Protein AF-A0A528IQL0-F1 (afdb_monomer)

Structure (mmCIF, N/CA/C/O backbone):
data_AF-A0A528IQL0-F1
#
_entry.id   AF-A0A528IQL0-F1
#
loop_
_atom_site.group_PDB
_atom_site.id
_atom_site.type_symbol
_atom_site.label_atom_id
_atom_site.label_alt_id
_atom_site.label_comp_id
_atom_site.label_asym_id
_atom_site.label_entity_id
_atom_site.label_seq_id
_atom_site.pdbx_PDB_ins_code
_atom_site.Cartn_x
_atom_site.Cartn_y
_atom_site.Cartn_z
_atom_site.occupancy
_atom_site.B_iso_or_equiv
_atom_site.auth_seq_id
_atom_site.auth_comp_id
_atom_site.auth_asym_id
_atom_site.auth_atom_id
_atom_site.pdbx_PDB_model_num
ATOM 1 N N . LEU A 1 1 ? -5.156 -0.452 14.647 1.00 95.81 1 LEU A N 1
ATOM 2 C CA . LEU A 1 1 ? -4.028 0.373 14.144 1.00 95.81 1 LEU A CA 1
ATOM 3 C C . LEU A 1 1 ? -3.828 0.077 12.663 1.00 95.81 1 LEU A C 1
ATOM 5 O O . LEU A 1 1 ? -3.901 -1.085 12.288 1.00 95.81 1 LEU A O 1
ATOM 9 N N . TRP A 1 2 ? -3.567 1.098 11.850 1.00 96.25 2 TRP A N 1
ATOM 10 C CA . TRP A 1 2 ? -3.195 0.940 10.442 1.00 96.25 2 TRP A CA 1
ATOM 11 C C . TRP A 1 2 ? -1.693 1.155 10.268 1.00 96.25 2 TRP A C 1
ATOM 13 O O . TRP A 1 2 ? -1.143 2.095 10.840 1.00 96.25 2 TRP A O 1
ATOM 23 N N . VAL A 1 3 ? -1.037 0.286 9.500 1.00 96.75 3 VAL A N 1
ATOM 24 C CA . VAL A 1 3 ? 0.402 0.363 9.217 1.00 96.75 3 VAL A CA 1
ATOM 25 C C . VAL A 1 3 ? 0.614 0.341 7.710 1.00 96.75 3 VAL A C 1
ATOM 27 O O . VAL A 1 3 ? 0.219 -0.613 7.044 1.00 96.75 3 VAL A O 1
ATOM 30 N N . ALA A 1 4 ? 1.232 1.393 7.189 1.00 97.75 4 ALA A N 1
ATOM 31 C CA . ALA A 1 4 ? 1.700 1.480 5.813 1.00 97.75 4 ALA A CA 1
ATOM 32 C C . ALA A 1 4 ? 3.191 1.107 5.784 1.00 97.75 4 ALA A C 1
ATOM 34 O O . ALA A 1 4 ? 3.913 1.458 6.722 1.00 97.75 4 ALA A O 1
ATOM 35 N N . THR A 1 5 ? 3.628 0.341 4.785 1.00 97.38 5 THR A N 1
ATOM 36 C CA . THR A 1 5 ? 5.005 -0.166 4.718 1.00 97.38 5 THR A CA 1
ATOM 37 C C . THR A 1 5 ? 5.764 0.369 3.506 1.00 97.38 5 THR A C 1
ATOM 39 O O . THR A 1 5 ? 5.183 0.555 2.437 1.00 97.38 5 THR A O 1
ATOM 42 N N . ASP A 1 6 ? 7.061 0.572 3.722 1.00 95.94 6 ASP A N 1
ATOM 43 C CA . ASP A 1 6 ? 8.105 0.830 2.731 1.00 95.94 6 ASP A CA 1
ATOM 44 C C . ASP A 1 6 ? 9.275 -0.112 3.066 1.00 95.94 6 ASP A C 1
ATOM 46 O O . ASP A 1 6 ? 9.821 -0.067 4.176 1.00 95.94 6 ASP A O 1
ATOM 50 N N . GLY A 1 7 ? 9.594 -1.037 2.163 1.00 92.12 7 GLY A N 1
ATOM 51 C CA . GLY A 1 7 ? 10.726 -1.957 2.286 1.00 92.12 7 GLY A CA 1
ATOM 52 C C . GLY A 1 7 ? 10.367 -3.443 2.211 1.00 92.12 7 GLY A C 1
ATOM 53 O O . GLY A 1 7 ? 11.234 -4.298 2.421 1.00 92.12 7 GLY A O 1
ATOM 54 N N . GLN A 1 8 ? 9.111 -3.795 1.925 1.00 92.62 8 GLN A N 1
ATOM 55 C CA . GLN A 1 8 ? 8.741 -5.172 1.595 1.00 92.62 8 GLN A CA 1
ATOM 56 C C . GLN A 1 8 ? 9.100 -5.459 0.132 1.00 92.62 8 GLN A C 1
ATOM 58 O O . GLN A 1 8 ? 8.779 -4.705 -0.780 1.00 92.62 8 GLN A O 1
ATOM 63 N N . GLY A 1 9 ? 9.733 -6.601 -0.115 1.00 87.94 9 GLY A N 1
ATOM 64 C CA . GLY A 1 9 ? 10.077 -7.011 -1.472 1.00 87.94 9 GLY A CA 1
ATOM 65 C C . GLY A 1 9 ? 10.439 -8.492 -1.564 1.00 87.94 9 GLY A C 1
ATOM 66 O O . GLY A 1 9 ? 10.500 -9.179 -0.540 1.00 87.94 9 GLY A O 1
ATOM 67 N N . PRO A 1 10 ? 10.732 -9.016 -2.768 1.00 82.50 10 PRO A N 1
ATOM 68 C CA . PRO A 1 10 ? 11.024 -10.423 -3.014 1.00 82.50 10 PRO A CA 1
ATOM 69 C C . PRO A 1 10 ? 12.181 -10.916 -2.161 1.00 82.50 10 PRO A C 1
ATOM 71 O O . PRO A 1 10 ? 12.085 -11.977 -1.555 1.00 82.50 10 PRO A O 1
ATOM 74 N N . LYS A 1 11 ? 13.244 -10.106 -2.067 1.00 83.25 11 LYS A N 1
ATOM 75 C CA . LYS A 1 11 ? 14.446 -10.424 -1.289 1.00 83.25 11 LYS A CA 1
ATOM 76 C C . LYS A 1 11 ? 14.193 -10.382 0.220 1.00 83.25 11 LYS A C 1
ATOM 78 O O . LYS A 1 11 ? 14.684 -11.247 0.933 1.00 83.25 11 LYS A O 1
ATOM 83 N N . ALA A 1 12 ? 13.454 -9.384 0.707 1.00 87.81 12 ALA A N 1
ATOM 84 C CA . ALA A 1 12 ? 13.280 -9.163 2.142 1.00 87.81 12 ALA A CA 1
ATOM 85 C C . ALA A 1 12 ? 12.206 -10.075 2.752 1.00 87.81 12 ALA A C 1
ATOM 87 O O . ALA A 1 12 ? 12.402 -10.650 3.821 1.00 87.81 12 ALA A O 1
ATOM 88 N N . THR A 1 13 ? 11.057 -10.195 2.089 1.00 90.56 13 THR A N 1
ATOM 89 C CA . THR A 1 13 ? 9.842 -10.770 2.689 1.00 90.56 13 THR A CA 1
ATOM 90 C C . THR A 1 13 ? 8.994 -11.601 1.729 1.00 90.56 13 THR A C 1
ATOM 92 O O . THR A 1 13 ? 8.006 -12.207 2.157 1.00 90.56 13 THR A O 1
ATOM 95 N N . GLY A 1 14 ? 9.353 -11.640 0.442 1.00 88.69 14 GLY A N 1
ATOM 96 C CA . GLY A 1 14 ? 8.623 -12.375 -0.590 1.00 88.69 14 GLY A CA 1
ATOM 97 C C . GLY A 1 14 ? 7.277 -11.751 -0.977 1.00 88.69 14 GLY A C 1
ATOM 98 O O . GLY A 1 14 ? 6.421 -12.453 -1.512 1.00 88.69 14 GLY A O 1
ATOM 99 N N . ARG A 1 15 ? 7.037 -10.469 -0.668 1.00 89.94 15 ARG A N 1
ATOM 100 C CA . ARG A 1 15 ? 5.774 -9.761 -0.959 1.00 89.94 15 ARG A CA 1
ATOM 101 C C . ARG A 1 15 ? 6.015 -8.279 -1.250 1.00 89.94 15 ARG A C 1
ATOM 103 O O . ARG A 1 15 ? 7.062 -7.767 -0.880 1.00 89.94 15 ARG A O 1
ATOM 110 N N . THR A 1 16 ? 5.037 -7.614 -1.860 1.00 94.12 16 THR A N 1
ATOM 111 C CA . THR A 1 16 ? 5.031 -6.153 -2.019 1.00 94.12 16 THR A CA 1
ATOM 112 C C . THR A 1 16 ? 4.620 -5.443 -0.734 1.00 94.12 16 THR A C 1
ATOM 114 O O . THR A 1 16 ? 4.035 -6.054 0.173 1.00 94.12 16 THR A O 1
ATOM 117 N N . ASP A 1 17 ? 4.923 -4.150 -0.671 1.00 96.81 17 ASP A N 1
ATOM 118 C CA . ASP A 1 17 ? 4.433 -3.262 0.371 1.00 96.81 17 ASP A CA 1
ATOM 119 C C . ASP A 1 17 ? 2.904 -3.147 0.367 1.00 96.81 17 ASP A C 1
ATOM 121 O O . ASP A 1 17 ? 2.196 -3.599 -0.546 1.00 96.81 17 ASP A O 1
ATOM 125 N N . GLY A 1 18 ? 2.354 -2.576 1.435 1.00 97.50 18 GLY A N 1
ATOM 126 C CA . GLY A 1 18 ? 0.912 -2.471 1.544 1.00 97.50 18 GLY A CA 1
ATOM 127 C C . GLY A 1 18 ? 0.407 -1.814 2.811 1.00 97.50 18 GLY A C 1
ATOM 128 O O . GLY A 1 18 ? 1.158 -1.297 3.638 1.00 97.50 18 GLY A O 1
ATOM 129 N N . LEU A 1 19 ? -0.915 -1.856 2.943 1.00 97.81 19 LEU A N 1
ATOM 130 C CA . LEU A 1 19 ? -1.634 -1.386 4.114 1.00 97.81 19 LEU A CA 1
ATOM 131 C C . LEU A 1 19 ? -2.052 -2.583 4.967 1.00 97.81 19 LEU A C 1
ATOM 133 O O . LEU A 1 19 ? -2.751 -3.490 4.504 1.00 97.81 19 LEU A O 1
ATOM 137 N N . TRP A 1 20 ? -1.639 -2.564 6.227 1.00 96.94 20 TRP A N 1
ATOM 138 C CA . TRP A 1 20 ? -1.896 -3.613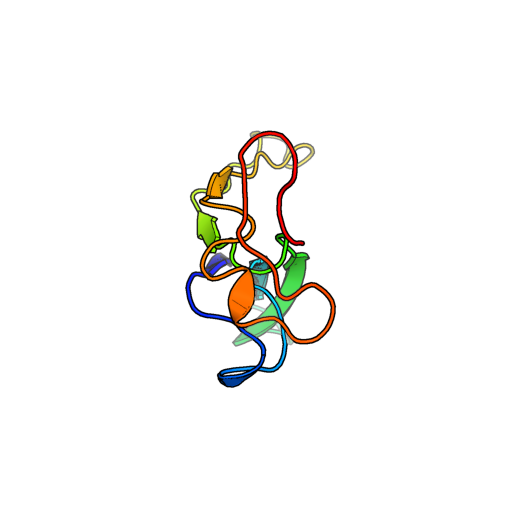 7.201 1.00 96.94 20 TRP A CA 1
ATOM 139 C C . TRP A 1 20 ? -2.850 -3.118 8.281 1.00 96.94 20 TRP A C 1
ATOM 141 O O . TRP A 1 20 ? -2.667 -2.032 8.836 1.00 96.94 20 TRP A O 1
ATOM 151 N N . ALA A 1 21 ? -3.830 -3.948 8.618 1.00 97.00 21 ALA A N 1
ATOM 152 C CA . ALA A 1 21 ? -4.644 -3.785 9.812 1.00 97.00 21 ALA A CA 1
ATOM 153 C C . ALA A 1 21 ? -3.997 -4.564 10.962 1.00 97.00 21 ALA A C 1
ATOM 155 O O . ALA A 1 21 ? -3.685 -5.746 10.812 1.00 97.00 21 ALA A O 1
ATOM 156 N N . VAL A 1 22 ? -3.790 -3.906 12.100 1.00 98.12 22 VAL A N 1
ATOM 157 C CA . VAL A 1 22 ? -3.244 -4.505 13.323 1.00 98.12 22 VAL A CA 1
ATOM 158 C C . VAL A 1 22 ? -4.264 -4.361 14.442 1.00 98.12 22 VAL A C 1
ATOM 160 O O . VAL A 1 22 ? -4.637 -3.237 14.809 1.00 98.12 22 VAL A O 1
ATOM 163 N N . ASP A 1 23 ? -4.675 -5.496 14.999 1.00 98.19 23 ASP A N 1
ATOM 164 C CA . ASP A 1 23 ? -5.577 -5.545 1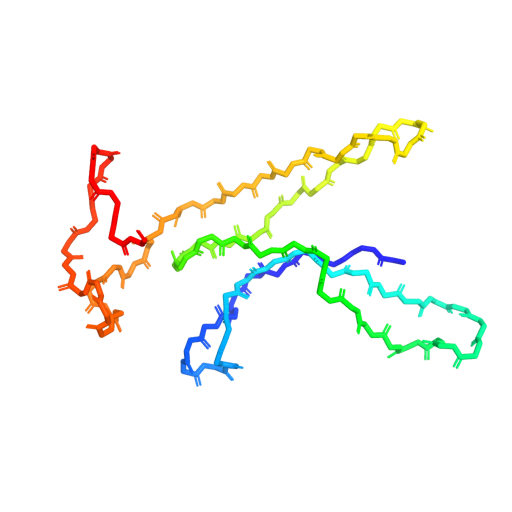6.145 1.00 98.19 23 ASP A CA 1
ATOM 165 C C . ASP A 1 23 ? -4.811 -5.123 17.409 1.00 98.19 23 ASP A C 1
ATOM 167 O O . ASP A 1 23 ? -3.770 -5.688 17.763 1.00 98.19 23 ASP A O 1
ATOM 171 N N . THR A 1 24 ? -5.297 -4.085 18.091 1.00 97.81 24 THR A N 1
ATOM 172 C CA . THR A 1 24 ? -4.641 -3.510 19.282 1.00 97.81 24 THR A CA 1
ATOM 173 C C . THR A 1 24 ? -5.178 -4.076 20.595 1.00 97.81 24 THR A C 1
ATOM 175 O O . THR A 1 24 ? -4.529 -3.937 21.633 1.00 97.81 24 THR A O 1
ATOM 178 N N . GLU A 1 25 ? -6.330 -4.744 20.544 1.00 97.88 25 GLU A N 1
ATOM 179 C CA . GLU A 1 25 ? -7.092 -5.272 21.679 1.00 97.88 25 GLU A CA 1
ATOM 180 C C . GLU A 1 25 ? -7.802 -6.582 21.290 1.00 97.88 25 GLU A C 1
ATOM 182 O O . GLU A 1 25 ? -7.774 -6.991 20.129 1.00 97.88 25 GLU A O 1
ATOM 187 N N . GLY A 1 26 ? -8.432 -7.246 22.264 1.00 97.38 26 GLY A N 1
ATOM 188 C CA . GLY A 1 26 ? -9.143 -8.511 22.056 1.00 97.38 26 GLY A CA 1
ATOM 189 C C . GLY A 1 26 ? -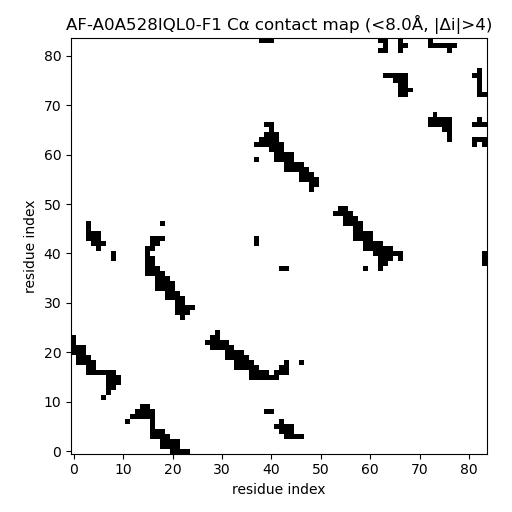8.224 -9.723 21.859 1.00 97.38 26 GLY A C 1
ATOM 190 O O . GLY A 1 26 ? -7.011 -9.652 22.059 1.00 97.38 26 GLY A O 1
ATOM 191 N N . GLU A 1 27 ? -8.812 -10.859 21.478 1.00 97.88 27 GLU A N 1
ATOM 192 C CA . GLU A 1 27 ? -8.092 -12.137 21.329 1.00 97.88 27 GLU A CA 1
ATOM 193 C C . GLU A 1 27 ? -7.042 -12.112 20.210 1.00 97.88 27 GLU A C 1
ATOM 195 O O . GLU A 1 27 ? -6.012 -12.772 20.308 1.00 97.88 27 GLU A O 1
ATOM 200 N N . ALA A 1 28 ? -7.280 -11.316 19.166 1.00 97.31 28 ALA A N 1
ATOM 201 C CA . ALA A 1 28 ? -6.378 -11.165 18.029 1.00 97.31 28 ALA A CA 1
ATOM 202 C C . ALA A 1 28 ? -5.306 -10.079 18.242 1.00 97.31 28 ALA A C 1
ATOM 20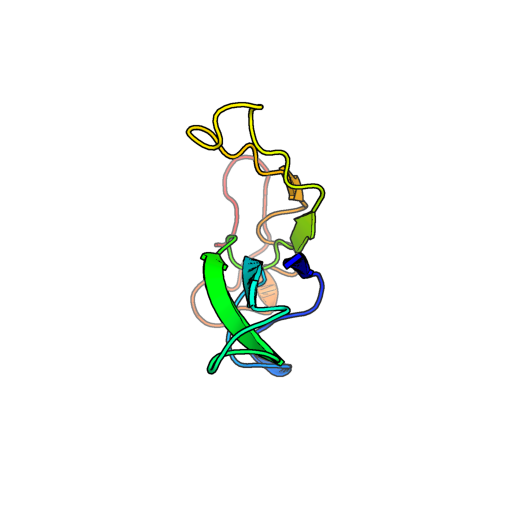4 O O . ALA A 1 28 ? -4.554 -9.771 17.314 1.00 97.31 28 ALA A O 1
ATOM 205 N N . ARG A 1 29 ? -5.214 -9.485 19.441 1.00 98.00 29 ARG A N 1
ATOM 206 C CA . ARG A 1 29 ? -4.244 -8.427 19.743 1.00 98.00 29 ARG A CA 1
ATOM 207 C C . ARG A 1 29 ? -2.829 -8.820 19.311 1.00 98.00 29 ARG A C 1
ATOM 209 O O . ARG A 1 29 ? -2.368 -9.923 19.590 1.00 98.00 29 ARG A O 1
ATOM 216 N N . ALA A 1 30 ? -2.121 -7.864 18.710 1.00 96.44 30 ALA A N 1
ATOM 217 C CA . ALA A 1 30 ? -0.765 -8.013 18.174 1.00 96.44 30 ALA A CA 1
ATOM 218 C C . ALA A 1 30 ? -0.649 -8.948 16.957 1.00 96.44 30 ALA A C 1
ATOM 220 O O . ALA A 1 30 ? 0.462 -9.275 16.539 1.00 96.44 30 ALA A O 1
ATOM 221 N N . THR A 1 31 ? -1.771 -9.327 16.345 1.00 98.00 31 THR A N 1
ATOM 222 C CA . THR A 1 31 ? -1.777 -9.933 15.012 1.00 98.00 31 THR A CA 1
ATOM 223 C C . THR A 1 31 ? -2.044 -8.877 13.944 1.00 98.00 31 THR A C 1
ATOM 225 O O . THR A 1 31 ? -2.648 -7.833 14.207 1.00 98.00 31 THR A O 1
ATOM 228 N N . SER A 1 32 ? -1.554 -9.135 12.732 1.00 96.62 32 SER A N 1
ATOM 229 C CA . SER A 1 32 ? -1.742 -8.259 11.581 1.00 96.62 32 SER A CA 1
ATOM 230 C C . SER A 1 32 ? -2.395 -8.997 10.418 1.00 96.62 32 SER A C 1
ATOM 232 O O . SER A 1 32 ? -2.244 -10.209 10.248 1.00 96.62 32 SER A O 1
ATOM 234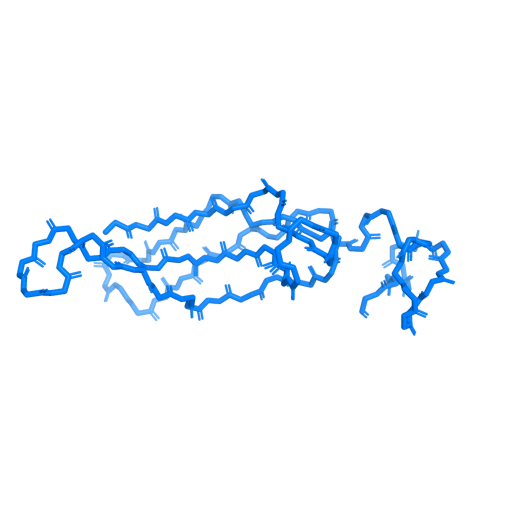 N N . LYS A 1 33 ? -3.124 -8.245 9.595 1.00 96.25 33 LYS A N 1
ATOM 235 C CA . LYS A 1 33 ? -3.728 -8.706 8.345 1.00 96.25 33 LYS A CA 1
ATOM 236 C C . LYS A 1 33 ? -3.358 -7.740 7.233 1.00 96.25 33 LYS A C 1
ATOM 238 O O . LYS A 1 33 ? -3.472 -6.527 7.396 1.00 96.25 33 LYS A O 1
ATOM 243 N N . LEU A 1 34 ? -2.930 -8.285 6.102 1.00 96.31 34 LEU A N 1
ATOM 244 C CA . LEU A 1 34 ? -2.665 -7.500 4.904 1.00 96.31 34 LEU A CA 1
ATOM 245 C C . LEU A 1 34 ? -3.994 -7.164 4.232 1.00 96.31 34 LEU A C 1
ATOM 247 O O . LEU A 1 34 ? -4.665 -8.058 3.721 1.00 96.31 34 LEU A O 1
ATOM 251 N N . PHE A 1 35 ? -4.376 -5.892 4.277 1.00 96.38 35 PHE A N 1
ATOM 252 C CA . PHE A 1 35 ? -5.650 -5.409 3.754 1.00 96.38 35 PHE A CA 1
ATOM 253 C C . PHE A 1 35 ? -5.549 -5.043 2.270 1.00 96.38 35 PHE A C 1
ATOM 255 O O . PHE A 1 35 ? -6.430 -5.382 1.486 1.00 96.38 35 PHE A O 1
ATOM 262 N N . PHE A 1 36 ? -4.451 -4.394 1.878 1.00 96.56 36 PHE A N 1
ATOM 263 C CA . PHE A 1 36 ? -4.207 -3.944 0.508 1.00 96.56 36 PHE A CA 1
ATOM 264 C C . PHE A 1 36 ? -2.722 -4.062 0.155 1.00 96.56 36 PHE A C 1
ATOM 266 O O . PHE A 1 36 ? -1.873 -3.832 1.014 1.00 96.56 36 PHE A O 1
ATOM 273 N N . ARG A 1 37 ? -2.413 -4.400 -1.102 1.00 95.50 37 ARG A N 1
ATOM 274 C CA . ARG A 1 37 ? -1.047 -4.481 -1.644 1.00 95.50 37 ARG A CA 1
ATOM 275 C C . ARG A 1 37 ? -0.847 -3.428 -2.719 1.00 95.50 37 ARG A C 1
ATOM 277 O O . ARG A 1 37 ? -1.724 -3.262 -3.564 1.00 95.50 37 ARG A O 1
ATOM 284 N N . VAL A 1 38 ? 0.319 -2.793 -2.717 1.00 9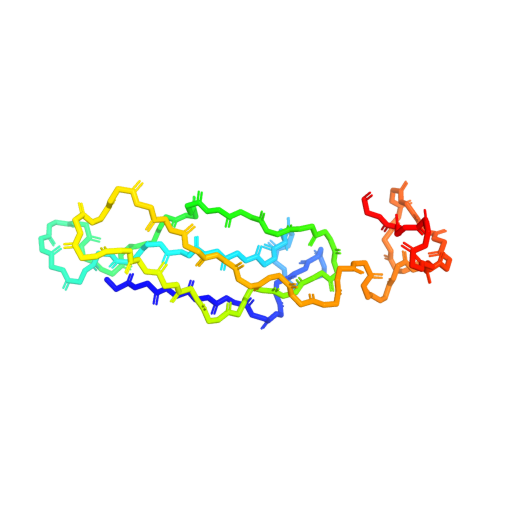6.19 38 VAL A N 1
ATOM 285 C CA . VAL A 1 38 ? 0.744 -1.924 -3.818 1.00 96.19 38 VAL A CA 1
ATOM 286 C C . VAL A 1 38 ? 1.436 -2.740 -4.922 1.00 96.19 38 VAL A C 1
ATOM 288 O O . VAL A 1 38 ? 1.784 -3.909 -4.686 1.00 96.19 38 VAL A O 1
ATOM 291 N N . PRO A 1 39 ? 1.605 -2.163 -6.130 1.00 93.69 39 PRO A N 1
ATOM 292 C CA . PRO A 1 39 ? 2.418 -2.758 -7.181 1.00 93.69 39 PRO A CA 1
ATOM 293 C C . PRO A 1 39 ? 3.855 -3.018 -6.730 1.00 93.69 39 PRO A C 1
ATOM 295 O O . PRO A 1 39 ? 4.330 -2.514 -5.713 1.00 93.69 39 PRO A O 1
ATOM 298 N N . ILE A 1 40 ? 4.552 -3.825 -7.513 1.00 90.50 40 ILE A N 1
ATOM 299 C CA . ILE A 1 40 ? 5.959 -4.126 -7.305 1.00 90.50 40 ILE A CA 1
ATOM 300 C C . ILE A 1 40 ? 6.797 -2.832 -7.390 1.00 90.50 40 ILE A C 1
ATOM 302 O O . ILE A 1 40 ? 6.479 -1.934 -8.168 1.00 90.50 40 ILE A O 1
ATOM 306 N N . GLY A 1 41 ? 7.838 -2.713 -6.557 1.00 91.12 41 GLY A N 1
ATOM 307 C CA . GLY A 1 41 ? 8.719 -1.534 -6.496 1.00 91.12 41 GLY A CA 1
ATOM 308 C C . GLY A 1 41 ? 8.091 -0.278 -5.880 1.00 91.12 41 GLY A C 1
ATOM 309 O O . GLY A 1 41 ? 8.787 0.705 -5.650 1.00 91.12 41 GLY A O 1
ATOM 310 N N . ALA A 1 42 ? 6.786 -0.299 -5.602 1.00 95.19 42 ALA A N 1
ATOM 311 C CA . ALA A 1 42 ? 6.093 0.796 -4.944 1.00 95.19 42 ALA A CA 1
ATOM 312 C C . ALA A 1 42 ? 6.170 0.655 -3.419 1.00 95.19 42 ALA A C 1
ATOM 314 O O . ALA A 1 42 ? 6.199 -0.464 -2.904 1.00 95.19 42 ALA A O 1
ATOM 315 N N . GLU A 1 43 ? 6.058 1.774 -2.706 1.00 96.00 43 GLU A N 1
ATOM 316 C CA . GLU A 1 43 ? 5.749 1.785 -1.273 1.00 96.00 43 GLU A CA 1
ATOM 317 C C . GLU A 1 43 ? 4.299 2.232 -1.026 1.00 96.00 43 GLU A C 1
ATOM 319 O O . GLU A 1 43 ? 3.670 2.922 -1.843 1.00 96.00 43 GLU A O 1
ATOM 324 N N . MET A 1 44 ? 3.762 1.858 0.133 1.00 97.50 44 MET A N 1
ATOM 325 C CA . MET A 1 44 ? 2.476 2.353 0.607 1.00 97.50 44 MET A CA 1
ATOM 326 C C . MET A 1 44 ? 2.705 3.496 1.598 1.00 97.50 44 MET A C 1
ATOM 328 O O . MET A 1 44 ? 3.303 3.285 2.651 1.00 97.50 44 MET A O 1
ATOM 332 N N . CYS A 1 45 ? 2.161 4.683 1.319 1.00 94.38 45 CYS A N 1
ATOM 333 C CA . CYS A 1 45 ? 2.333 5.863 2.167 1.00 94.38 45 CYS A CA 1
ATOM 334 C C . CYS A 1 45 ? 0.992 6.552 2.481 1.00 94.38 45 CYS A C 1
ATOM 336 O O . CYS A 1 45 ? 0.047 6.511 1.696 1.00 94.38 45 CYS A O 1
ATOM 338 N N . GLY A 1 46 ? 0.890 7.162 3.667 1.00 91.00 46 GLY A N 1
ATOM 339 C CA . GLY A 1 46 ? -0.182 8.097 4.044 1.00 91.00 46 GLY A CA 1
ATOM 340 C C . GLY A 1 46 ? -1.633 7.677 3.738 1.00 91.00 46 GLY A C 1
ATOM 341 O O . GLY A 1 46 ? -2.320 8.424 3.042 1.00 91.00 46 GLY A O 1
ATOM 342 N N . PRO A 1 47 ? -2.136 6.531 4.237 1.00 93.75 47 PRO A N 1
ATOM 343 C CA . PRO A 1 47 ? -3.546 6.178 4.085 1.00 93.75 47 PRO A CA 1
ATOM 344 C C . PRO A 1 47 ? -4.453 7.151 4.855 1.00 93.75 47 PRO A C 1
ATOM 346 O O . PRO A 1 47 ? -4.126 7.570 5.968 1.00 93.75 47 PRO A O 1
ATOM 349 N N . LEU A 1 48 ? -5.630 7.447 4.303 1.00 96.25 48 LEU A N 1
ATOM 350 C CA . LEU A 1 48 ? -6.665 8.247 4.961 1.00 96.25 48 LEU A CA 1
ATOM 351 C C . LEU A 1 48 ? -8.029 7.579 4.802 1.00 96.25 48 LEU A C 1
ATOM 353 O O . LEU A 1 48 ? -8.4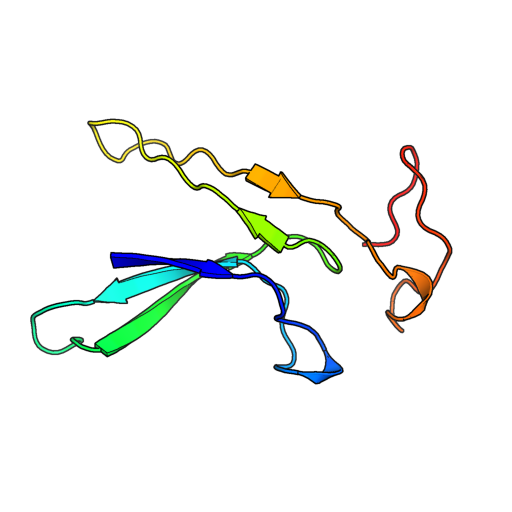68 7.319 3.686 1.00 96.25 48 LEU A O 1
ATOM 357 N N . PHE A 1 49 ? -8.722 7.357 5.913 1.00 96.62 49 PHE A N 1
ATOM 358 C CA . PHE A 1 49 ? -10.106 6.890 5.903 1.00 96.62 49 PHE A CA 1
ATOM 359 C C . PHE A 1 49 ? -11.061 8.080 5.999 1.00 96.62 49 PHE A C 1
ATOM 361 O O . PHE A 1 49 ? -10.774 9.065 6.687 1.00 96.62 49 PHE A O 1
ATOM 368 N N . THR A 1 50 ? -12.190 8.008 5.296 1.00 98.00 50 THR A N 1
ATOM 369 C CA . THR A 1 50 ? -13.295 8.949 5.506 1.00 98.00 50 THR A CA 1
ATOM 370 C C . THR A 1 50 ? -13.888 8.772 6.905 1.00 98.00 50 THR A C 1
ATOM 372 O O . THR A 1 50 ? -13.781 7.689 7.471 1.00 98.00 50 THR A O 1
ATOM 375 N N . PRO A 1 51 ? -14.545 9.797 7.483 1.00 97.94 51 PRO A N 1
ATOM 376 C CA . PRO A 1 51 ? -15.094 9.707 8.841 1.00 97.94 51 PRO A CA 1
ATOM 377 C C . PRO A 1 51 ? -16.134 8.598 9.065 1.00 97.94 51 PRO A C 1
ATOM 379 O O . PRO A 1 51 ? -16.433 8.276 10.210 1.00 97.94 51 PRO A O 1
ATOM 382 N N . ASP A 1 52 ? -16.722 8.067 7.993 1.00 97.88 52 ASP A N 1
ATOM 383 C CA . ASP A 1 52 ? -17.684 6.961 8.015 1.00 97.88 52 ASP A CA 1
ATOM 384 C C . ASP A 1 52 ? -17.045 5.584 7.762 1.00 97.88 52 ASP A C 1
ATOM 386 O O . ASP A 1 52 ? -17.764 4.590 7.667 1.00 97.88 52 ASP A O 1
ATOM 390 N N . ASP A 1 53 ? -15.716 5.525 7.622 1.00 96.31 53 ASP A N 1
ATOM 391 C CA . ASP A 1 53 ? -14.920 4.332 7.319 1.00 96.31 53 ASP A CA 1
ATOM 392 C C . ASP A 1 53 ? -15.335 3.586 6.033 1.00 96.31 53 ASP A C 1
ATOM 394 O O . ASP A 1 53 ? -14.929 2.443 5.809 1.00 96.31 53 ASP A O 1
ATOM 398 N N . GLN A 1 54 ? -16.116 4.216 5.148 1.00 97.06 54 GLN A N 1
ATOM 399 C CA . GLN A 1 54 ? -16.573 3.583 3.905 1.00 97.06 54 GLN A CA 1
ATOM 400 C C . GLN A 1 54 ? -15.614 3.788 2.732 1.00 97.06 54 GLN A C 1
ATOM 402 O O . GLN A 1 54 ? -15.704 3.073 1.734 1.00 97.06 54 GLN A O 1
ATOM 407 N N . THR A 1 55 ? -14.691 4.745 2.836 1.00 96.81 55 THR A N 1
ATOM 408 C CA . THR A 1 55 ? -13.689 5.022 1.804 1.00 96.81 55 THR A CA 1
ATOM 409 C C . THR A 1 55 ? -12.299 5.101 2.417 1.00 96.81 55 THR A C 1
ATOM 411 O O . THR A 1 55 ? -12.072 5.822 3.386 1.00 96.81 55 THR A O 1
ATOM 414 N N . ALA A 1 56 ? -11.352 4.396 1.802 1.00 95.56 56 ALA A N 1
ATOM 415 C CA . ALA A 1 56 ? -9.931 4.507 2.096 1.00 95.56 56 ALA A CA 1
ATOM 416 C C . ALA A 1 56 ? -9.212 5.144 0.900 1.00 95.56 56 ALA A C 1
ATOM 418 O O . ALA A 1 56 ? -9.199 4.581 -0.195 1.00 95.56 56 ALA A O 1
ATOM 419 N N . PHE A 1 57 ? -8.602 6.307 1.108 1.00 97.00 57 PHE A N 1
ATOM 420 C CA . PHE A 1 57 ? -7.661 6.911 0.173 1.00 97.00 57 PHE A CA 1
ATOM 421 C C . PHE A 1 57 ? -6.268 6.343 0.431 1.00 97.00 57 PHE A C 1
ATOM 423 O O . PHE A 1 57 ? -5.799 6.316 1.571 1.00 97.00 57 PHE A O 1
ATOM 430 N N . VAL A 1 58 ? -5.608 5.899 -0.635 1.00 96.00 58 VAL A N 1
ATOM 431 C CA . VAL A 1 58 ? -4.251 5.350 -0.592 1.00 96.00 58 VAL A CA 1
ATOM 432 C C . VAL A 1 58 ? -3.310 6.217 -1.420 1.00 96.00 58 VAL A C 1
ATOM 434 O O . VAL A 1 58 ? -3.692 6.667 -2.500 1.00 96.00 58 VAL A O 1
ATOM 437 N N . ALA A 1 59 ? -2.084 6.434 -0.936 1.00 95.81 59 ALA A N 1
ATOM 438 C CA . ALA A 1 59 ? -1.020 7.042 -1.724 1.00 95.81 59 ALA A CA 1
ATOM 439 C C . ALA A 1 59 ? 0.041 5.982 -2.042 1.00 95.81 59 ALA A C 1
ATOM 441 O O . ALA A 1 59 ? 0.754 5.494 -1.166 1.00 95.81 59 ALA A O 1
ATOM 442 N N . VAL A 1 60 ? 0.094 5.605 -3.318 1.00 96.12 60 VAL A N 1
ATOM 443 C CA . VAL A 1 60 ? 1.072 4.661 -3.862 1.00 96.12 60 VAL A CA 1
ATOM 444 C C . VAL A 1 60 ? 2.232 5.481 -4.406 1.00 96.12 60 VAL A C 1
ATOM 446 O O . VAL A 1 60 ? 2.029 6.265 -5.336 1.00 96.12 60 VAL A O 1
ATOM 449 N N . GLN A 1 61 ? 3.421 5.342 -3.823 1.00 94.94 61 GLN A N 1
ATOM 450 C CA . GLN A 1 61 ? 4.597 6.090 -4.272 1.00 94.94 61 GLN A CA 1
ATOM 451 C C . GLN A 1 61 ? 5.498 5.231 -5.159 1.00 94.94 61 GLN A C 1
ATOM 453 O O . GLN A 1 61 ? 5.585 4.021 -4.967 1.00 94.94 61 GLN A O 1
ATOM 458 N N . HIS A 1 62 ? 6.109 5.891 -6.154 1.00 93.38 62 HIS A N 1
ATOM 459 C CA . HIS A 1 62 ? 7.113 5.353 -7.087 1.00 93.38 62 HIS A CA 1
ATOM 460 C C . HIS A 1 62 ? 6.869 3.896 -7.531 1.00 93.38 62 HIS A C 1
ATOM 462 O O . HIS A 1 62 ? 7.717 3.025 -7.332 1.00 93.38 62 HIS A O 1
ATOM 468 N N . PRO A 1 63 ? 5.705 3.599 -8.140 1.00 93.12 63 PRO A N 1
ATOM 469 C CA . PRO A 1 63 ? 5.450 2.261 -8.649 1.00 93.12 63 PRO A CA 1
ATOM 470 C C . PRO A 1 63 ? 6.534 1.834 -9.637 1.00 93.12 63 PRO A C 1
ATOM 472 O O . PRO A 1 63 ? 6.974 2.628 -10.470 1.00 93.12 63 PRO A O 1
ATOM 475 N N . ALA A 1 64 ? 6.921 0.561 -9.547 1.00 92.25 64 ALA A N 1
ATOM 476 C CA . ALA A 1 64 ? 7.958 -0.053 -10.364 1.00 92.25 64 ALA A CA 1
ATOM 477 C C . ALA A 1 64 ? 9.364 0.561 -10.211 1.00 92.25 64 ALA A C 1
ATOM 479 O O . ALA A 1 64 ? 10.195 0.403 -11.110 1.00 92.25 64 ALA A O 1
ATOM 480 N N . ASP A 1 65 ? 9.665 1.218 -9.083 1.00 90.75 65 ASP A N 1
ATOM 481 C CA . ASP A 1 65 ? 11.055 1.552 -8.769 1.00 90.75 65 ASP A CA 1
ATOM 482 C C . ASP A 1 65 ? 11.910 0.276 -8.659 1.00 90.75 65 ASP A C 1
ATOM 484 O O . ASP A 1 65 ? 11.455 -0.788 -8.218 1.00 90.75 65 ASP A O 1
ATOM 488 N N . GLY A 1 66 ? 13.143 0.354 -9.155 1.00 85.50 66 GLY A N 1
ATOM 489 C CA . GLY A 1 66 ? 14.013 -0.813 -9.306 1.00 85.50 66 GLY A CA 1
ATOM 490 C C . GLY A 1 66 ? 13.460 -1.885 -10.256 1.00 85.50 66 GLY A C 1
ATOM 491 O O . GL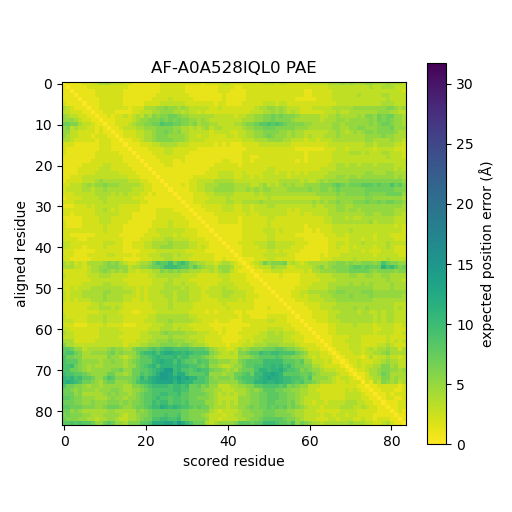Y A 1 66 ? 13.782 -3.056 -10.094 1.00 85.50 66 GLY A O 1
ATOM 492 N N . GLY A 1 67 ? 12.627 -1.508 -11.234 1.00 82.88 67 GLY A N 1
ATOM 493 C CA . GLY A 1 67 ? 11.986 -2.370 -12.238 1.00 82.88 67 GLY A CA 1
ATOM 494 C C . GLY A 1 67 ? 12.816 -3.529 -12.806 1.00 82.88 67 GLY A C 1
ATOM 495 O O . GLY A 1 67 ? 12.319 -4.638 -13.002 1.00 82.88 67 GLY A O 1
ATOM 496 N N . GLU A 1 68 ? 14.106 -3.295 -13.012 1.00 86.75 68 GLU A N 1
ATOM 497 C CA . GLU A 1 68 ? 15.054 -4.261 -13.571 1.00 86.75 68 GLU A CA 1
ATOM 498 C C . GLU A 1 68 ? 15.390 -5.421 -12.615 1.00 86.75 68 GLU A C 1
ATOM 500 O O . GLU A 1 68 ? 15.763 -6.499 -13.074 1.00 86.75 68 GLU A O 1
ATOM 505 N N . ASP A 1 69 ? 15.207 -5.245 -11.302 1.00 81.19 69 ASP A N 1
ATOM 506 C CA . ASP A 1 69 ? 15.479 -6.267 -10.281 1.00 81.19 69 ASP A CA 1
ATOM 507 C C . ASP A 1 69 ? 14.381 -7.346 -10.184 1.00 81.19 69 ASP A C 1
ATOM 509 O O . ASP A 1 69 ? 14.526 -8.332 -9.451 1.00 81.19 69 ASP A O 1
ATOM 513 N N . TRP A 1 70 ? 13.267 -7.176 -10.901 1.00 79.81 70 TRP A N 1
ATOM 514 C CA . TRP A 1 70 ? 12.080 -8.019 -10.781 1.00 79.81 70 TRP A CA 1
ATOM 515 C C . TRP A 1 70 ? 12.028 -9.074 -11.884 1.00 79.81 70 TRP A C 1
ATOM 517 O O . TRP A 1 70 ? 11.601 -8.789 -12.993 1.00 79.81 70 TRP A O 1
ATOM 527 N N . GLU A 1 71 ? 12.393 -10.322 -11.579 1.00 83.56 71 GLU A N 1
ATOM 528 C CA . GLU A 1 71 ? 12.573 -11.398 -12.578 1.00 83.56 71 GLU A CA 1
ATOM 529 C C . GLU A 1 71 ? 11.410 -11.555 -13.579 1.00 83.56 71 GLU A C 1
ATOM 531 O O . GLU A 1 71 ? 11.643 -11.750 -14.769 1.00 83.56 71 GLU A O 1
ATOM 536 N N . ALA A 1 72 ? 10.158 -11.425 -13.126 1.00 81.81 72 ALA A N 1
ATOM 537 C CA . ALA A 1 72 ? 8.988 -11.573 -13.993 1.00 81.81 72 ALA A CA 1
ATOM 538 C C . ALA A 1 72 ? 8.815 -10.432 -15.018 1.00 81.81 72 ALA A C 1
ATOM 540 O O . ALA A 1 72 ? 8.250 -10.659 -16.087 1.00 81.81 72 ALA A O 1
ATOM 541 N N . PHE A 1 73 ? 9.283 -9.219 -14.702 1.00 80.88 73 PHE A N 1
ATOM 542 C CA . PHE A 1 73 ? 9.038 -8.001 -15.487 1.00 80.88 73 PHE A CA 1
ATOM 543 C C . PHE A 1 73 ? 10.295 -7.153 -15.715 1.00 80.88 73 PHE A C 1
ATOM 545 O O . PHE A 1 73 ? 10.162 -5.996 -16.100 1.00 80.88 73 PHE A O 1
ATOM 552 N N . GLY A 1 74 ? 11.485 -7.724 -15.506 1.00 86.69 74 GLY A N 1
ATOM 553 C CA . GLY A 1 74 ? 12.774 -7.037 -15.416 1.00 86.69 74 GLY A CA 1
ATOM 554 C C . GLY A 1 74 ? 13.106 -6.201 -16.644 1.00 86.69 74 GLY A C 1
ATOM 555 O O . GLY A 1 74 ? 13.684 -6.700 -17.610 1.00 86.69 74 GLY A O 1
ATOM 556 N N . ARG A 1 75 ? 12.726 -4.925 -16.608 1.00 91.44 75 ARG A N 1
ATOM 557 C CA . ARG A 1 75 ? 13.000 -3.922 -17.638 1.00 91.44 75 ARG A CA 1
ATOM 558 C C . ARG A 1 75 ? 13.044 -2.529 -17.006 1.00 91.44 75 ARG A C 1
ATOM 560 O O . ARG A 1 75 ? 12.476 -2.349 -15.928 1.00 91.44 75 ARG A O 1
ATOM 567 N N . PRO A 1 76 ? 13.674 -1.543 -17.665 1.00 89.56 76 PRO A N 1
ATOM 568 C CA . PRO A 1 76 ? 13.560 -0.153 -17.250 1.00 89.56 76 PRO A CA 1
ATOM 569 C C . PRO A 1 76 ? 12.092 0.274 -17.151 1.00 89.56 76 PRO A C 1
ATOM 571 O O . PRO A 1 76 ? 11.294 -0.038 -18.035 1.00 89.56 76 PRO A O 1
ATOM 574 N N . SER A 1 77 ? 11.754 0.986 -16.079 1.00 90.31 77 SER A N 1
ATOM 575 C CA . SER A 1 77 ? 10.408 1.509 -15.846 1.00 90.31 77 SER A CA 1
ATOM 576 C C . SER A 1 77 ? 10.275 2.917 -16.429 1.00 90.31 77 SER A C 1
ATOM 578 O O . SER A 1 77 ? 11.145 3.767 -16.214 1.00 90.31 77 SER A O 1
ATOM 580 N N . TYR A 1 78 ? 9.184 3.175 -17.151 1.00 89.25 78 TYR A N 1
ATOM 581 C CA . TYR A 1 78 ? 8.848 4.489 -17.706 1.00 89.25 78 TYR A CA 1
ATOM 582 C C . TYR A 1 78 ? 7.462 4.926 -17.231 1.00 89.25 78 TYR A C 1
ATOM 584 O O . TYR A 1 78 ? 6.642 4.098 -16.843 1.00 89.25 78 TYR A O 1
ATOM 592 N N . TYR A 1 79 ? 7.170 6.229 -17.294 1.00 86.69 79 TYR A N 1
ATOM 593 C CA . TYR A 1 79 ? 5.851 6.748 -16.917 1.00 86.69 79 TYR A CA 1
ATOM 594 C C . TYR A 1 79 ? 4.719 6.096 -17.732 1.00 86.69 79 TYR A C 1
ATOM 596 O O . TYR A 1 79 ? 3.666 5.770 -17.190 1.00 86.69 79 TYR A O 1
ATOM 604 N N . GLU A 1 80 ? 4.949 5.876 -19.026 1.00 92.31 80 GLU A N 1
ATOM 605 C CA . GLU A 1 80 ? 3.985 5.288 -19.954 1.00 92.31 80 GLU A CA 1
ATOM 606 C C . GLU A 1 80 ? 3.940 3.750 -19.909 1.00 92.31 80 GLU A C 1
ATOM 608 O O . GLU A 1 80 ? 2.954 3.164 -20.354 1.00 92.31 80 GLU A O 1
ATOM 613 N N . ASP A 1 81 ? 4.988 3.101 -19.390 1.00 89.69 81 ASP A N 1
ATOM 614 C CA . ASP A 1 81 ? 5.122 1.640 -19.287 1.00 89.69 81 ASP A CA 1
ATOM 615 C C . ASP A 1 81 ? 5.870 1.263 -17.995 1.00 89.69 81 ASP A C 1
ATOM 617 O O . ASP A 1 81 ? 7.090 1.049 -18.013 1.00 89.69 81 ASP A O 1
ATOM 621 N N . PRO A 1 82 ? 5.171 1.222 -16.847 1.00 88.38 82 PRO A N 1
ATOM 622 C CA . PRO A 1 82 ? 5.776 0.798 -15.599 1.00 88.38 82 PRO A CA 1
ATOM 623 C C . PRO A 1 82 ? 6.022 -0.716 -15.608 1.00 88.38 82 PRO A C 1
ATOM 625 O O . PRO A 1 82 ? 5.175 -1.512 -16.012 1.00 88.3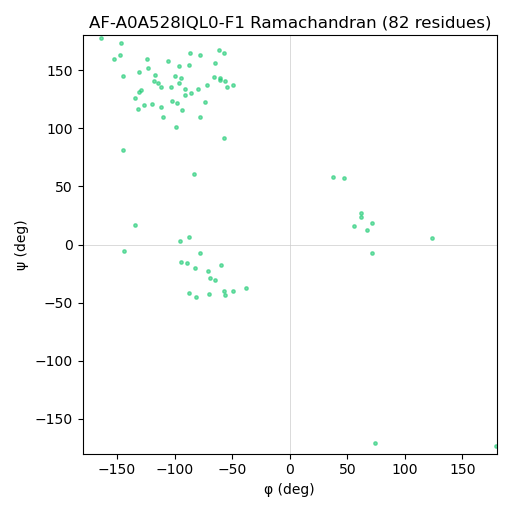8 82 PRO A O 1
ATOM 628 N N . SER A 1 83 ? 7.184 -1.136 -15.120 1.00 89.06 83 SER A N 1
ATOM 629 C CA . SER A 1 83 ? 7.596 -2.544 -15.068 1.00 89.06 83 SER A CA 1
ATOM 630 C C . SER A 1 83 ? 7.027 -3.280 -13.838 1.00 89.06 83 SER A C 1
ATOM 632 O O . SER A 1 83 ? 7.781 -3.742 -12.980 1.00 89.06 83 SER A O 1
ATOM 634 N N . THR A 1 84 ? 5.697 -3.357 -13.719 1.00 83.00 84 THR A N 1
ATOM 635 C CA . THR A 1 84 ? 4.968 -4.051 -12.635 1.00 83.00 84 THR A CA 1
ATOM 636 C C . THR A 1 84 ? 3.650 -4.654 -13.109 1.00 83.00 84 THR A C 1
ATOM 638 O O . THR A 1 84 ? 3.174 -4.284 -14.202 1.00 83.00 84 THR A O 1
#

Radius of gyration: 14.74 Å; Cα contacts (8 Å, |Δi|>4): 179; chains: 1; bounding box: 33×22×42 Å

Mean predicted aligned error: 3.46 Å

Nearest PDB structures (foldseek):
  5oho-assembly2_B  TM=3.007E-01  e=7.909E+00  Homo sapiens

Secondary structure (DSSP, 8-state):
-EEE-S---TTTTSS--EEEEE--SSTTTT-EEEEEEPPTT-EEEEEEE-TTSS-EEEEEESTTTTGGG-TTT-S---SSS---

Foldseek 3Di:
DKDWDDDDACVPPNFATAIKDADCDDPRHRPIDGPDGDAHPWTWDDWDADPVNPDIDTDIPDHQVVLLVDVVQRDDADPVRRSD

pLDDT: mean 92.98, std 5.06, range [79.81, 98.19]

Solvent-accessible surface area (backbone atoms only — not comparable to full-atom values): 4826 Å² total; per-residue (Å²): 87,80,47,63,29,75,78,47,27,70,89,76,69,63,38,54,9,23,40,28,45,31,38,84,58,74,95,56,39,83,40,75,43,82,74,45,73,45,55,44,52,16,31,28,42,82,70,46,67,44,99,81,69,81,45,76,50,76,40,76,43,63,65,13,45,68,12,57,78,37,86,94,46,50,32,82,51,42,97,93,51,52,26,98

Sequence (84 aa):
LWVATDGQGPKATGRTDGLWAVDTEGEARATSKLFFRVPIGAEMCGPLFTPDDQTAFVAVQHPADGGEDWEAFGRPSYYEDPST